Protein AF-A0A9P9YL42-F1 (afdb_monomer)

pLDDT: mean 71.68, std 15.45, range [36.56, 93.0]

Foldseek 3Di:
DVLLVQLLVVQLVVLVVVVVVVVVVVCCVVPVDDPVVPDDDDDPDPVVSVVSVVVSVVCVVVDDPVVSVVSSVVSVVQVVCVVVVHPRDPVPDDPVNPDDDPPVVVVVVPPDDD

Sequence (114 aa):
MQADTSAFQNFVREMYEGYYDLVISQERRKHGFQPDQQLNIRRLGFKDLVRLQALANDLWKRMDRGRKQKYKELALEALHRRRLRLPPDPFRIPPHIKKSSNKLKKTRSVFVRF

Secondary structure (DSSP, 8-state):
-HHHHHHHHHHHHHHHHHHHHHHHHHHHHHH---TTTSTTT-PPPHHHHHHHHHHHHHHHHHS-HHHHHHHHHHHHHHHHHHHTTPPPPTT---TTTTS--HHHHTTTTSS---

Structure (mmCIF, N/CA/C/O backbone):
data_AF-A0A9P9YL42-F1
#
_entry.id   AF-A0A9P9YL42-F1
#
loop_
_atom_site.group_PDB
_atom_site.id
_atom_site.type_symbol
_atom_site.label_atom_id
_atom_site.label_alt_id
_atom_site.label_comp_id
_atom_site.label_asym_id
_atom_site.label_entity_id
_atom_site.label_seq_id
_atom_site.pdbx_PDB_ins_code
_atom_site.Cartn_x
_atom_site.Cartn_y
_atom_site.Cartn_z
_atom_site.occupancy
_atom_site.B_iso_or_equiv
_atom_site.auth_seq_id
_atom_site.auth_comp_id
_atom_site.auth_asym_id
_atom_site.auth_atom_id
_atom_site.pdbx_PDB_model_num
ATOM 1 N N . MET A 1 1 ? -16.271 -5.753 7.929 1.00 51.41 1 MET A N 1
ATOM 2 C CA . MET A 1 1 ? -16.077 -6.066 6.493 1.00 51.41 1 MET A CA 1
ATOM 3 C C . MET A 1 1 ? -15.489 -4.898 5.702 1.00 51.41 1 MET A C 1
ATOM 5 O O . MET A 1 1 ? -14.356 -5.041 5.279 1.00 51.41 1 MET A O 1
ATOM 9 N N . GLN A 1 2 ? -16.152 -3.738 5.554 1.00 59.97 2 GLN A N 1
ATOM 10 C CA . GLN A 1 2 ? -15.623 -2.639 4.709 1.00 59.97 2 GLN A CA 1
ATOM 11 C C . GLN A 1 2 ? -14.268 -2.060 5.165 1.00 59.97 2 GLN A C 1
ATOM 13 O O . GLN A 1 2 ? -13.441 -1.735 4.319 1.00 59.97 2 GLN A O 1
ATOM 18 N N . ALA A 1 3 ? -14.021 -1.964 6.478 1.00 58.44 3 ALA A N 1
ATOM 19 C CA . ALA A 1 3 ? -12.750 -1.477 7.028 1.00 58.44 3 ALA A CA 1
ATOM 20 C C . ALA A 1 3 ? -11.562 -2.420 6.752 1.00 58.44 3 ALA A C 1
ATOM 22 O O . ALA A 1 3 ? -10.454 -1.954 6.510 1.00 58.44 3 ALA A O 1
ATOM 23 N N . ASP A 1 4 ? -11.782 -3.739 6.738 1.00 61.28 4 ASP A N 1
A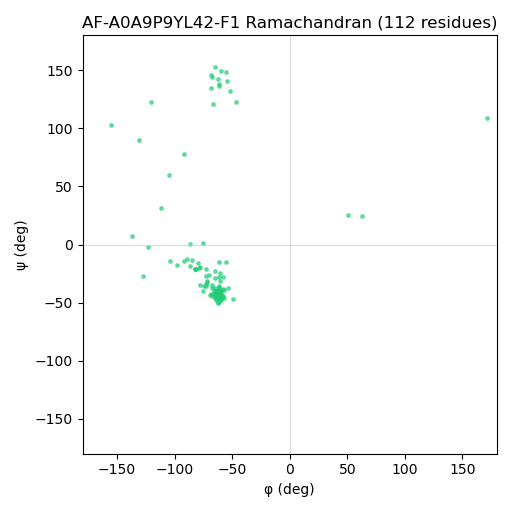TOM 24 C CA . ASP A 1 4 ? -10.728 -4.695 6.375 1.00 61.28 4 ASP A CA 1
ATOM 25 C C . ASP A 1 4 ? -10.448 -4.651 4.869 1.00 61.28 4 ASP A C 1
ATOM 27 O O . ASP A 1 4 ? -9.295 -4.750 4.451 1.00 61.28 4 ASP A O 1
ATOM 31 N N . THR A 1 5 ? -11.484 -4.432 4.048 1.00 70.06 5 THR A N 1
ATOM 32 C CA . THR A 1 5 ? -11.321 -4.241 2.603 1.00 70.06 5 THR A CA 1
ATOM 33 C C . THR A 1 5 ? -10.531 -2.968 2.306 1.00 70.06 5 THR A C 1
ATOM 35 O O . THR A 1 5 ? -9.606 -3.009 1.504 1.00 70.06 5 THR A O 1
ATOM 38 N N . SER A 1 6 ? -10.824 -1.845 2.969 1.00 75.88 6 SER A N 1
ATOM 39 C CA . SER A 1 6 ? -10.077 -0.596 2.768 1.00 75.88 6 SER A CA 1
ATOM 40 C C . SER A 1 6 ? -8.667 -0.633 3.364 1.00 75.88 6 SER A C 1
ATOM 42 O O . SER A 1 6 ? -7.753 -0.059 2.774 1.00 75.88 6 SER A O 1
ATOM 44 N N . ALA A 1 7 ? -8.450 -1.354 4.468 1.00 82.31 7 ALA A N 1
ATOM 45 C CA . ALA A 1 7 ? -7.113 -1.599 5.005 1.00 82.31 7 ALA A CA 1
ATOM 46 C C . ALA A 1 7 ? -6.248 -2.392 4.014 1.00 82.31 7 ALA A C 1
ATOM 48 O O . ALA A 1 7 ? -5.121 -1.997 3.721 1.00 82.31 7 ALA A O 1
ATOM 49 N N . PHE A 1 8 ? -6.801 -3.454 3.422 1.00 84.19 8 PHE A N 1
ATOM 50 C CA . PHE A 1 8 ? -6.114 -4.208 2.377 1.00 84.19 8 PHE A CA 1
ATOM 51 C C . PHE A 1 8 ? -5.804 -3.340 1.148 1.00 84.19 8 PHE A C 1
ATOM 53 O O . PHE A 1 8 ? -4.690 -3.387 0.639 1.00 84.19 8 PHE A O 1
ATOM 60 N N . GLN A 1 9 ? -6.734 -2.487 0.709 1.00 84.12 9 GLN A N 1
ATOM 61 C CA . GLN A 1 9 ? -6.490 -1.558 -0.406 1.00 84.12 9 GLN A CA 1
ATOM 62 C C . GLN A 1 9 ? -5.358 -0.557 -0.108 1.00 84.12 9 GLN A C 1
ATOM 64 O O . GLN A 1 9 ? -4.579 -0.227 -1.000 1.00 84.12 9 GLN A O 1
ATOM 69 N N . ASN A 1 10 ? -5.223 -0.102 1.143 1.00 85.19 10 ASN A N 1
ATOM 70 C CA . ASN A 1 10 ? -4.100 0.745 1.558 1.00 85.19 10 ASN A CA 1
ATOM 71 C C . ASN A 1 10 ? -2.765 -0.002 1.485 1.00 85.19 10 ASN A C 1
ATOM 73 O O . ASN A 1 10 ? -1.780 0.556 1.011 1.00 85.19 10 ASN A O 1
ATOM 77 N N . PHE A 1 11 ? -2.744 -1.266 1.905 1.00 87.44 11 PHE A N 1
ATOM 78 C CA . PHE A 1 11 ? -1.559 -2.110 1.790 1.00 87.44 11 PHE A CA 1
ATOM 79 C C . PHE A 1 11 ? -1.185 -2.389 0.328 1.00 87.44 11 PHE A C 1
ATOM 81 O O . PHE A 1 11 ? -0.034 -2.223 -0.064 1.00 87.44 11 PHE A O 1
ATOM 88 N N . VAL A 1 12 ? -2.167 -2.748 -0.501 1.00 87.00 12 VAL A N 1
ATOM 89 C CA . VAL A 1 12 ? -1.981 -2.961 -1.943 1.00 87.00 12 VAL A CA 1
ATOM 90 C C . VAL A 1 12 ? -1.414 -1.706 -2.610 1.00 87.00 12 VAL A C 1
ATOM 92 O O . VAL A 1 12 ? -0.528 -1.810 -3.452 1.00 87.00 12 VAL A O 1
ATOM 95 N N . ARG A 1 13 ? -1.861 -0.512 -2.205 1.00 82.94 13 ARG A N 1
ATOM 96 C CA . ARG A 1 13 ? -1.297 0.755 -2.687 1.00 82.94 13 ARG A CA 1
ATOM 97 C C . ARG A 1 13 ? 0.185 0.903 -2.340 1.00 82.94 13 ARG A C 1
ATOM 99 O O . ARG A 1 13 ? 0.959 1.225 -3.233 1.00 82.94 13 ARG A O 1
ATOM 106 N N . GLU A 1 14 ? 0.571 0.676 -1.088 1.00 86.44 14 GLU A N 1
ATOM 107 C CA . GLU A 1 14 ? 1.978 0.774 -0.664 1.00 86.44 14 GLU A CA 1
ATOM 108 C C . GLU A 1 14 ? 2.854 -0.230 -1.434 1.00 86.44 14 GLU A C 1
ATOM 110 O O . GLU A 1 14 ? 3.935 0.113 -1.908 1.00 86.44 14 GLU A O 1
ATOM 115 N N . MET A 1 15 ? 2.337 -1.439 -1.670 1.00 86.69 15 MET A N 1
ATOM 116 C CA . MET A 1 15 ? 2.982 -2.445 -2.519 1.00 86.69 15 MET A CA 1
ATOM 117 C C . MET A 1 15 ? 3.139 -1.984 -3.975 1.00 86.69 15 MET A C 1
ATOM 119 O O . MET A 1 15 ? 4.188 -2.212 -4.576 1.00 86.69 15 MET A O 1
ATOM 123 N N . TYR A 1 16 ? 2.119 -1.338 -4.551 1.00 84.25 16 TYR A N 1
ATOM 124 C CA . TYR A 1 16 ? 2.195 -0.782 -5.905 1.00 84.25 16 TYR A CA 1
ATOM 125 C C . TYR A 1 16 ? 3.236 0.331 -6.013 1.00 84.25 16 TYR A C 1
ATOM 127 O O . TYR A 1 16 ? 3.997 0.345 -6.978 1.00 84.25 16 TYR A O 1
ATOM 135 N N . GLU A 1 17 ? 3.267 1.247 -5.045 1.00 82.12 17 GLU A N 1
ATOM 136 C CA . GLU A 1 17 ? 4.233 2.349 -5.004 1.00 82.12 17 GLU A CA 1
ATOM 137 C C . GLU A 1 17 ? 5.666 1.798 -4.899 1.00 82.12 17 GLU A C 1
ATOM 139 O O . GLU A 1 17 ? 6.498 2.097 -5.755 1.00 82.12 17 GLU A O 1
ATOM 144 N N . GLY A 1 18 ? 5.923 0.872 -3.967 1.00 81.25 18 GLY A N 1
ATOM 145 C CA . GLY A 1 18 ? 7.244 0.252 -3.817 1.00 81.25 18 GLY A CA 1
ATOM 146 C C . GLY A 1 18 ? 7.682 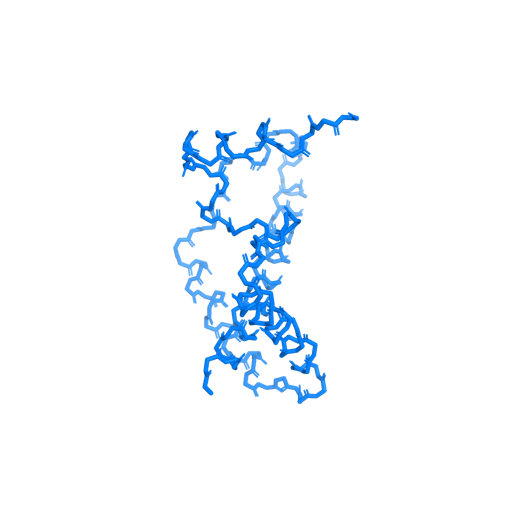-0.591 -5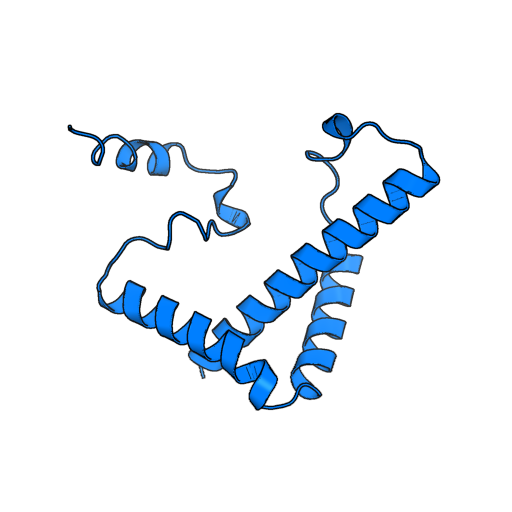.022 1.00 81.25 18 GLY A C 1
ATOM 147 O O . GLY A 1 18 ? 8.854 -0.578 -5.402 1.00 81.25 18 GLY A O 1
ATOM 148 N N . TYR A 1 19 ? 6.758 -1.308 -5.668 1.00 82.19 19 TYR A N 1
ATOM 149 C CA . TYR A 1 19 ? 7.080 -2.063 -6.882 1.00 82.19 19 TYR A CA 1
ATOM 150 C C . TYR A 1 19 ? 7.410 -1.142 -8.060 1.00 82.19 19 TYR A C 1
ATOM 152 O O . TYR A 1 19 ? 8.317 -1.438 -8.837 1.00 82.19 19 TYR A O 1
ATOM 160 N N . TYR A 1 20 ? 6.717 -0.009 -8.176 1.00 76.19 20 TYR A N 1
ATOM 161 C CA . TYR A 1 20 ? 7.004 0.988 -9.201 1.00 76.19 20 TYR A CA 1
ATOM 162 C C . TYR A 1 20 ? 8.403 1.589 -9.024 1.00 76.19 20 TYR A C 1
ATOM 164 O O . TYR A 1 20 ? 9.174 1.634 -9.984 1.00 76.19 20 TYR A O 1
ATOM 172 N N . ASP A 1 21 ? 8.769 1.950 -7.792 1.00 77.56 21 ASP A N 1
ATOM 173 C CA . ASP A 1 21 ? 10.106 2.457 -7.468 1.00 77.56 21 ASP A CA 1
ATOM 174 C C . ASP A 1 21 ? 11.197 1.422 -7.774 1.00 77.56 21 ASP A C 1
ATOM 176 O O . ASP A 1 21 ? 12.240 1.754 -8.348 1.00 77.56 21 ASP A O 1
ATOM 180 N N . LEU A 1 22 ? 10.941 0.144 -7.469 1.00 82.12 22 LEU A N 1
ATOM 181 C CA . LEU A 1 22 ? 11.853 -0.949 -7.796 1.00 82.12 22 LEU A CA 1
ATOM 182 C C . LEU A 1 22 ? 12.050 -1.084 -9.311 1.00 82.12 22 LEU A C 1
ATOM 184 O O . LEU A 1 22 ? 13.194 -1.115 -9.768 1.00 82.12 22 LEU A O 1
ATOM 188 N N . VAL A 1 23 ? 10.967 -1.141 -10.091 1.00 77.50 23 VAL A N 1
ATOM 189 C CA . VAL A 1 23 ? 11.036 -1.260 -11.557 1.00 77.50 23 VAL A CA 1
ATOM 190 C C . VAL A 1 23 ? 11.779 -0.065 -12.154 1.00 77.50 23 VAL A C 1
ATOM 192 O O . VAL A 1 23 ? 12.704 -0.261 -12.941 1.00 77.50 23 VAL A O 1
ATOM 195 N N . ILE A 1 24 ? 11.471 1.158 -11.713 1.00 73.25 24 ILE A N 1
ATOM 196 C CA . ILE A 1 24 ? 12.197 2.364 -12.133 1.00 73.25 24 ILE A CA 1
ATOM 197 C C . ILE A 1 24 ? 13.685 2.240 -11.815 1.00 73.25 24 ILE A C 1
ATOM 199 O O . ILE A 1 24 ? 14.523 2.533 -12.668 1.00 73.25 24 ILE A O 1
ATOM 203 N N . SER A 1 25 ? 14.041 1.799 -10.606 1.00 77.75 25 SER A N 1
ATOM 204 C CA . SER A 1 25 ? 15.443 1.662 -10.208 1.00 77.75 25 SER A CA 1
ATOM 205 C C . SER A 1 25 ? 16.201 0.658 -11.087 1.00 77.75 25 SER A C 1
ATOM 207 O O . SER A 1 25 ? 17.346 0.910 -11.466 1.00 77.75 25 SER A O 1
ATOM 209 N N . GLN A 1 26 ? 15.556 -0.448 -11.473 1.00 80.62 26 GLN A N 1
ATOM 210 C CA . GLN A 1 26 ? 16.131 -1.458 -12.362 1.00 80.62 26 GLN A CA 1
ATOM 211 C C . GLN A 1 26 ? 16.283 -0.927 -13.788 1.00 80.62 26 GLN A C 1
ATOM 213 O O . GLN A 1 26 ? 17.336 -1.102 -14.402 1.00 80.62 26 GLN A O 1
ATOM 218 N N . GLU A 1 27 ? 15.272 -0.228 -14.304 1.00 73.25 27 GLU A N 1
ATOM 219 C CA . GLU A 1 27 ? 15.335 0.406 -15.620 1.00 73.25 27 GLU A CA 1
ATOM 220 C C . GLU A 1 27 ? 16.424 1.482 -15.685 1.00 73.25 27 GLU A C 1
ATOM 222 O O . GLU A 1 27 ? 17.159 1.542 -16.671 1.00 73.25 27 GLU A O 1
ATOM 227 N N . ARG A 1 28 ? 16.583 2.288 -14.625 1.00 73.31 28 ARG A N 1
ATOM 228 C CA . ARG A 1 28 ? 17.671 3.272 -14.503 1.00 73.31 28 ARG A CA 1
ATOM 229 C C . ARG A 1 28 ? 19.039 2.610 -14.569 1.00 73.31 28 ARG A C 1
ATOM 231 O O . ARG A 1 28 ? 19.884 3.058 -15.335 1.00 73.31 28 ARG A O 1
ATOM 238 N N . ARG A 1 29 ? 19.246 1.523 -13.817 1.00 77.81 29 ARG A N 1
ATOM 239 C CA . ARG A 1 29 ? 20.511 0.769 -13.837 1.00 77.81 29 ARG A CA 1
ATOM 240 C C . ARG A 1 29 ? 20.802 0.158 -15.206 1.00 77.81 29 ARG A C 1
ATOM 242 O O . ARG A 1 29 ? 21.948 0.154 -15.631 1.00 77.81 29 ARG A O 1
ATOM 249 N N . LYS A 1 30 ? 19.777 -0.364 -15.885 1.00 78.25 30 LYS A N 1
ATOM 250 C CA . LYS A 1 30 ? 19.940 -1.087 -17.153 1.00 78.25 30 LYS A CA 1
ATOM 251 C C . LYS A 1 30 ? 20.147 -0.169 -18.359 1.00 78.25 30 LYS A C 1
ATOM 253 O O . LYS A 1 30 ? 20.846 -0.549 -19.289 1.00 78.25 30 LYS A O 1
ATOM 258 N N . HIS A 1 31 ? 19.513 1.000 -18.366 1.00 70.38 31 HIS A N 1
ATOM 259 C CA . HIS A 1 31 ? 19.440 1.855 -19.554 1.00 70.38 31 HIS A CA 1
ATOM 260 C C . HIS A 1 31 ? 19.994 3.273 -19.347 1.00 70.38 31 HIS A C 1
ATOM 262 O O . HIS A 1 31 ? 19.995 4.050 -20.295 1.00 70.38 31 HIS A O 1
ATOM 268 N N . GLY A 1 32 ? 20.449 3.633 -18.140 1.00 67.62 32 GLY A N 1
ATOM 269 C CA . GLY A 1 32 ? 21.056 4.944 -17.871 1.00 67.62 32 GLY A CA 1
ATOM 270 C C . GLY A 1 32 ? 20.110 6.133 -18.083 1.00 67.62 32 GLY A C 1
ATOM 271 O O . GLY A 1 32 ? 20.564 7.233 -18.381 1.00 67.62 32 GLY A O 1
ATOM 272 N N . PHE A 1 33 ? 18.793 5.918 -17.985 1.00 60.97 33 PHE A N 1
ATOM 273 C CA . PHE A 1 33 ? 17.791 6.938 -18.302 1.00 60.97 33 PHE A CA 1
ATOM 274 C C . PHE A 1 33 ? 17.893 8.177 -17.402 1.00 60.97 33 PHE A C 1
ATOM 276 O O . PHE A 1 33 ? 18.001 8.066 -16.178 1.00 60.97 33 PHE A O 1
ATOM 283 N N . GLN A 1 34 ? 17.755 9.357 -18.016 1.00 60.66 34 GLN A N 1
ATOM 284 C CA . GLN A 1 34 ? 17.596 10.621 -17.300 1.00 60.66 34 GLN A CA 1
ATOM 285 C C . GLN A 1 34 ? 16.241 10.680 -16.562 1.00 60.66 34 GLN A C 1
ATOM 287 O O . GLN A 1 34 ? 15.232 10.180 -17.076 1.00 60.66 34 GLN A O 1
ATOM 292 N N . PRO A 1 35 ? 16.199 11.296 -15.364 1.00 58.91 35 PRO A N 1
ATOM 293 C CA . PRO A 1 35 ? 15.043 11.267 -14.463 1.00 58.91 35 PRO A CA 1
ATOM 294 C C . PRO A 1 35 ? 13.748 11.820 -15.081 1.00 58.91 35 PRO A C 1
ATOM 296 O O . PRO A 1 35 ? 12.665 11.340 -14.739 1.00 58.91 35 PRO A O 1
ATOM 299 N N . ASP A 1 36 ? 13.849 12.747 -16.034 1.00 56.84 36 ASP A N 1
ATOM 300 C CA . ASP A 1 36 ? 12.697 13.467 -16.591 1.00 56.84 36 ASP A CA 1
ATOM 301 C C . ASP A 1 36 ? 11.933 12.692 -17.679 1.00 56.84 36 ASP A C 1
ATOM 303 O O . ASP A 1 36 ? 10.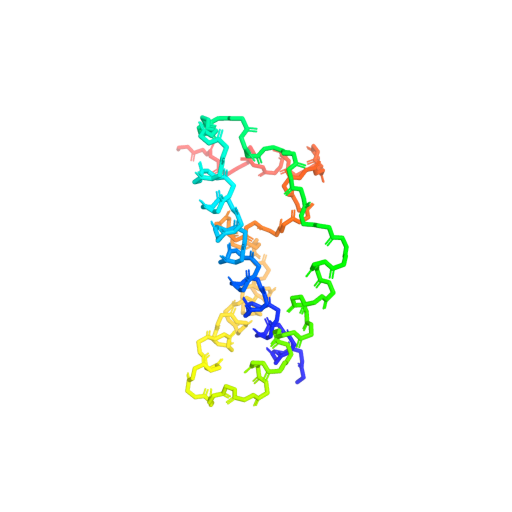747 12.941 -17.906 1.00 56.84 36 ASP A O 1
ATOM 307 N N . GLN A 1 37 ? 12.555 11.694 -18.320 1.00 54.53 37 GLN A N 1
ATOM 308 C CA . GLN A 1 37 ? 11.900 10.891 -19.366 1.00 54.53 37 GLN A CA 1
ATOM 309 C C . GLN A 1 37 ? 11.031 9.749 -18.808 1.00 54.53 37 GLN A C 1
ATOM 311 O O . GLN A 1 37 ? 10.130 9.258 -19.491 1.00 54.53 37 GLN A O 1
ATOM 316 N N . GLN A 1 38 ? 11.265 9.313 -17.565 1.00 55.06 38 GLN A N 1
ATOM 317 C CA . GLN A 1 38 ? 10.680 8.073 -17.030 1.00 55.06 38 GLN A CA 1
ATOM 318 C C . GLN A 1 38 ? 9.284 8.229 -16.404 1.00 55.06 38 GLN A C 1
ATOM 320 O O . GLN A 1 38 ? 8.562 7.244 -16.263 1.00 55.06 38 GLN A O 1
ATOM 325 N N . LEU A 1 39 ? 8.864 9.442 -16.035 1.00 51.81 39 LEU A N 1
ATOM 326 C CA . LEU A 1 39 ? 7.708 9.620 -15.144 1.00 51.81 39 LEU A CA 1
ATOM 327 C C . LEU A 1 39 ? 6.333 9.481 -15.817 1.00 51.81 39 LEU A C 1
ATOM 329 O O . LEU A 1 39 ? 5.342 9.242 -15.127 1.00 51.81 39 LEU A O 1
ATOM 333 N N . ASN A 1 40 ? 6.235 9.620 -17.144 1.00 45.81 40 ASN A N 1
ATOM 334 C CA . ASN A 1 40 ? 4.935 9.845 -17.787 1.00 45.81 40 ASN A CA 1
ATOM 335 C C . ASN A 1 40 ? 4.311 8.642 -18.516 1.00 45.81 40 ASN A C 1
ATOM 337 O O . ASN A 1 40 ? 3.118 8.714 -18.826 1.00 45.81 40 ASN A O 1
ATOM 341 N N . ILE A 1 41 ? 5.049 7.556 -18.797 1.00 52.56 41 ILE A N 1
ATOM 342 C CA . ILE A 1 41 ? 4.617 6.611 -19.854 1.00 52.56 41 ILE A CA 1
ATOM 343 C C . ILE A 1 41 ? 4.535 5.137 -19.423 1.00 52.56 41 ILE A C 1
ATOM 345 O O . ILE A 1 41 ? 3.703 4.404 -19.958 1.00 52.56 41 ILE A O 1
ATOM 349 N N . ARG A 1 42 ? 5.292 4.666 -18.427 1.00 59.72 42 ARG A N 1
ATOM 350 C CA . ARG A 1 42 ? 5.325 3.223 -18.123 1.00 59.72 42 ARG A CA 1
ATOM 351 C C . ARG A 1 42 ? 4.294 2.832 -17.073 1.00 59.72 42 ARG A C 1
ATOM 353 O O . ARG A 1 42 ? 4.604 2.629 -15.912 1.00 59.72 42 ARG A O 1
ATOM 360 N N . ARG A 1 43 ? 3.030 2.716 -17.480 1.00 63.66 43 ARG A N 1
ATOM 361 C CA . ARG A 1 43 ? 2.035 1.999 -16.666 1.00 63.66 43 ARG A CA 1
ATOM 362 C C . ARG A 1 43 ? 2.483 0.544 -16.527 1.00 63.66 43 ARG A C 1
ATOM 364 O O . ARG A 1 43 ? 2.877 -0.057 -17.523 1.00 63.66 43 ARG A O 1
ATOM 371 N N . LEU A 1 44 ? 2.386 -0.016 -15.320 1.00 66.56 44 LEU A N 1
ATOM 372 C CA . LEU A 1 44 ? 2.556 -1.454 -15.116 1.00 66.56 44 LEU A CA 1
ATOM 373 C C . LEU A 1 44 ? 1.647 -2.211 -16.085 1.00 66.56 44 LEU A C 1
ATOM 375 O O . LEU A 1 44 ? 0.462 -1.886 -16.218 1.00 66.56 44 LEU A O 1
ATOM 379 N N . GLY A 1 45 ? 2.211 -3.205 -16.769 1.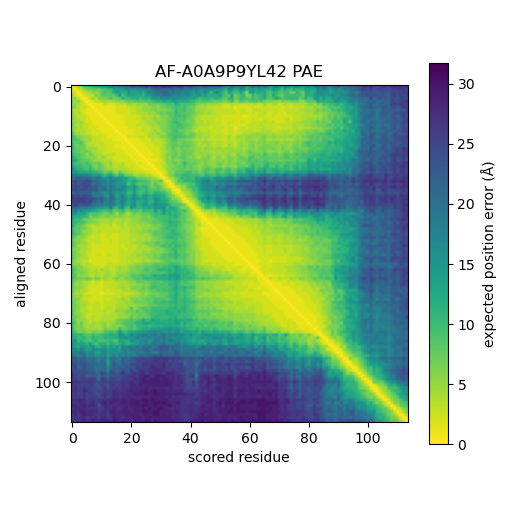00 76.88 45 GLY A N 1
ATOM 380 C CA . GLY A 1 45 ? 1.436 -4.064 -17.647 1.00 76.88 45 GLY A CA 1
ATOM 381 C C . GLY A 1 45 ? 0.350 -4.784 -16.851 1.00 76.88 45 GLY A C 1
ATOM 382 O O . GLY A 1 45 ? 0.530 -5.106 -15.677 1.00 76.88 45 GLY A O 1
ATOM 383 N N . PHE A 1 46 ? -0.782 -5.086 -17.489 1.00 78.81 46 PHE A N 1
ATOM 384 C CA . PHE A 1 46 ? -1.892 -5.783 -16.828 1.00 78.81 46 PHE A CA 1
ATOM 385 C C . PHE A 1 46 ? -1.452 -7.098 -16.160 1.00 78.81 46 PHE A C 1
ATOM 387 O O . PHE A 1 46 ? -1.875 -7.402 -15.048 1.00 78.81 46 PHE A O 1
ATOM 394 N N . LYS A 1 47 ? -0.533 -7.843 -16.792 1.00 82.81 47 LYS A N 1
ATOM 395 C CA . LYS A 1 47 ? 0.045 -9.074 -16.229 1.00 82.81 47 LYS A CA 1
ATOM 396 C C . LYS A 1 47 ? 0.762 -8.829 -14.896 1.00 82.81 47 LYS A C 1
ATOM 398 O O . LYS A 1 47 ? 0.602 -9.620 -13.969 1.00 82.81 47 LYS A O 1
ATOM 403 N N . ASP A 1 48 ? 1.507 -7.734 -14.786 1.00 78.88 48 ASP A N 1
ATOM 404 C CA . ASP A 1 48 ? 2.236 -7.385 -13.564 1.00 78.88 48 ASP A CA 1
ATOM 405 C C . ASP A 1 48 ? 1.288 -6.878 -12.480 1.00 78.88 48 ASP A C 1
ATOM 407 O O . ASP A 1 48 ? 1.454 -7.227 -11.316 1.00 78.88 48 ASP A O 1
ATOM 411 N N . LEU A 1 49 ? 0.228 -6.150 -12.858 1.00 82.81 49 LEU A N 1
ATOM 412 C CA . LEU A 1 49 ? -0.836 -5.767 -11.926 1.00 82.81 49 LEU A CA 1
ATOM 413 C C . LEU A 1 49 ? -1.503 -6.998 -11.298 1.00 82.81 49 LEU A C 1
ATOM 415 O O . LEU A 1 49 ? -1.693 -7.024 -10.084 1.00 82.81 49 LEU A O 1
ATOM 419 N N . VAL A 1 50 ? -1.819 -8.021 -12.100 1.00 85.44 50 VAL A N 1
ATOM 420 C CA . VAL A 1 50 ? -2.427 -9.276 -11.622 1.00 85.44 50 VAL A CA 1
ATOM 421 C C . VAL A 1 50 ? -1.473 -10.036 -10.699 1.00 85.44 50 VAL A C 1
ATOM 423 O O . VAL A 1 50 ? -1.883 -10.489 -9.630 1.00 85.44 50 VAL A O 1
ATOM 426 N N . ARG A 1 51 ? -0.190 -10.141 -11.070 1.00 85.56 51 ARG A N 1
ATOM 427 C CA . ARG A 1 51 ? 0.837 -10.772 -10.225 1.00 85.56 51 ARG A CA 1
ATOM 428 C C . ARG A 1 51 ? 1.010 -10.037 -8.901 1.00 85.56 51 ARG A C 1
ATOM 430 O O . ARG A 1 51 ? 1.072 -10.682 -7.858 1.00 85.56 51 ARG A O 1
ATOM 437 N N . LEU A 1 52 ? 1.035 -8.706 -8.932 1.00 86.69 52 LEU A N 1
ATOM 438 C CA . LEU A 1 52 ? 1.156 -7.897 -7.725 1.00 86.69 52 LEU A CA 1
ATOM 439 C C . LEU A 1 52 ? -0.069 -8.054 -6.826 1.00 86.69 52 LEU A C 1
ATOM 441 O O . LEU A 1 52 ? 0.084 -8.181 -5.617 1.00 86.69 52 LEU A O 1
ATOM 445 N N . GLN A 1 53 ? -1.269 -8.128 -7.403 1.00 87.38 53 GLN A N 1
ATOM 446 C CA . GLN A 1 53 ? -2.494 -8.376 -6.647 1.00 87.38 53 GLN A CA 1
ATOM 447 C C . GLN A 1 53 ? -2.475 -9.754 -5.963 1.00 87.38 53 GLN A C 1
ATOM 449 O O . GLN A 1 53 ? -2.867 -9.870 -4.801 1.00 87.38 53 GLN A O 1
ATOM 454 N N . ALA A 1 54 ? -2.004 -10.796 -6.656 1.00 87.94 54 ALA A N 1
ATOM 455 C CA . ALA A 1 54 ? -1.858 -12.136 -6.088 1.00 87.94 54 ALA A CA 1
ATOM 456 C C . ALA A 1 54 ? -0.831 -12.159 -4.943 1.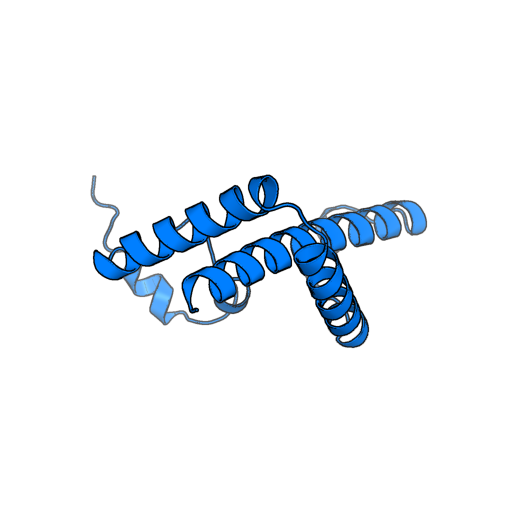00 87.94 54 ALA A C 1
ATOM 458 O O . ALA A 1 54 ? -1.131 -12.625 -3.845 1.00 87.94 54 ALA A O 1
ATOM 459 N N . LEU A 1 55 ? 0.341 -11.560 -5.159 1.00 89.94 55 LEU A N 1
ATOM 460 C CA . LEU A 1 55 ? 1.393 -11.464 -4.149 1.00 89.94 55 LEU A CA 1
ATOM 461 C C . LEU A 1 55 ? 0.956 -10.627 -2.936 1.00 89.94 55 LEU A C 1
ATOM 463 O O . LEU A 1 55 ? 1.219 -11.003 -1.795 1.00 89.94 55 LEU A O 1
ATOM 467 N N . ALA A 1 56 ? 0.236 -9.527 -3.160 1.00 89.31 56 ALA A N 1
ATOM 468 C CA . ALA A 1 56 ? -0.325 -8.718 -2.087 1.00 89.31 56 ALA A CA 1
ATOM 469 C C . ALA A 1 56 ? -1.356 -9.507 -1.267 1.00 89.31 56 ALA A C 1
ATOM 471 O O . ALA A 1 56 ? -1.351 -9.424 -0.041 1.00 89.31 56 ALA A O 1
ATOM 472 N N . ASN A 1 57 ? -2.207 -10.316 -1.906 1.00 90.94 57 ASN A N 1
ATOM 473 C CA . ASN A 1 57 ? -3.132 -11.196 -1.189 1.00 90.94 57 ASN A CA 1
ATOM 474 C C . ASN A 1 57 ? -2.390 -12.184 -0.277 1.00 90.94 57 ASN A C 1
ATOM 476 O O . ASN A 1 57 ? -2.764 -12.347 0.887 1.00 90.94 57 ASN A O 1
ATOM 480 N N . ASP A 1 58 ? -1.333 -12.820 -0.778 1.00 93.00 58 ASP A N 1
ATOM 481 C CA . ASP A 1 58 ? -0.569 -13.807 -0.011 1.00 93.00 58 ASP A CA 1
ATOM 482 C C . ASP A 1 58 ? 0.191 -13.172 1.155 1.00 93.00 58 ASP A C 1
ATOM 484 O O . ASP A 1 58 ? 0.125 -13.665 2.288 1.00 93.00 58 ASP A O 1
ATOM 488 N N . LEU A 1 59 ? 0.850 -12.036 0.913 1.00 91.00 59 LEU A N 1
ATOM 489 C CA . LEU A 1 59 ? 1.518 -11.267 1.961 1.00 91.00 59 LEU A CA 1
ATOM 490 C C . LEU A 1 59 ? 0.525 -10.790 3.013 1.00 91.00 59 LEU A C 1
ATOM 492 O O . LEU A 1 59 ? 0.782 -10.937 4.205 1.00 91.00 59 LEU A O 1
ATOM 496 N N . TRP A 1 60 ? -0.632 -10.277 2.597 1.00 90.94 60 TRP A N 1
ATOM 497 C CA . TRP A 1 60 ? -1.663 -9.839 3.526 1.00 90.94 60 TRP A CA 1
ATOM 498 C C . TRP A 1 60 ? -2.158 -10.986 4.401 1.00 90.94 60 TRP A C 1
ATOM 500 O O . TRP A 1 60 ? -2.303 -10.809 5.606 1.00 90.94 60 TRP A O 1
ATOM 510 N N . LYS A 1 61 ? -2.374 -12.187 3.855 1.00 90.75 61 LYS A N 1
ATOM 511 C CA . LYS A 1 61 ? -2.787 -13.348 4.661 1.00 90.75 61 LYS A CA 1
ATOM 512 C C . LYS A 1 61 ? -1.742 -13.712 5.717 1.00 90.75 61 LYS A C 1
ATOM 514 O O . LYS A 1 61 ? -2.114 -13.916 6.869 1.00 90.75 61 LYS A O 1
ATOM 519 N N . ARG A 1 62 ? -0.459 -13.720 5.342 1.00 92.12 62 ARG A N 1
ATOM 520 C CA . ARG A 1 62 ? 0.667 -14.085 6.223 1.00 92.12 62 ARG A CA 1
ATOM 521 C C . ARG A 1 62 ? 1.073 -12.988 7.208 1.00 92.12 62 A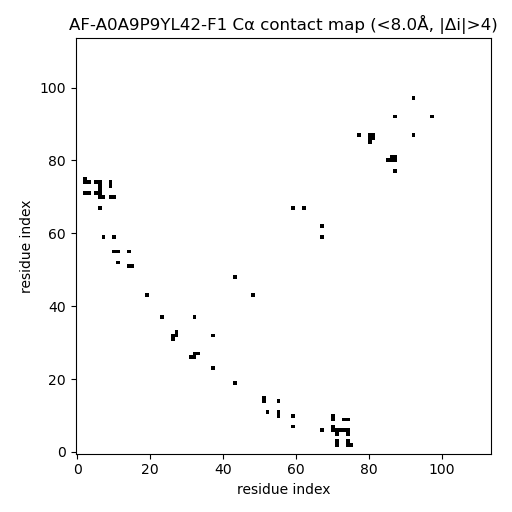RG A C 1
ATOM 523 O O . ARG A 1 62 ? 1.745 -13.269 8.192 1.00 92.12 62 ARG A O 1
ATOM 530 N N . MET A 1 63 ? 0.695 -11.742 6.944 1.00 89.25 63 MET A N 1
ATOM 531 C CA . MET A 1 63 ? 1.088 -10.600 7.759 1.00 89.25 63 MET A CA 1
ATOM 532 C C . MET A 1 63 ? 0.437 -10.635 9.144 1.00 89.25 63 MET A C 1
ATOM 534 O O . MET A 1 63 ? -0.773 -10.851 9.280 1.00 89.25 63 MET A O 1
ATOM 538 N N . ASP A 1 64 ? 1.252 -10.367 10.162 1.00 91.62 64 ASP A N 1
ATOM 539 C CA . ASP A 1 64 ? 0.811 -10.326 11.550 1.00 91.62 64 ASP A CA 1
ATOM 540 C C . ASP A 1 64 ? -0.194 -9.188 11.816 1.00 91.62 64 ASP A C 1
ATOM 542 O O . ASP A 1 64 ? -0.208 -8.149 11.143 1.00 91.62 64 ASP A O 1
ATOM 546 N N . ARG A 1 65 ? -1.052 -9.388 12.821 1.00 87.94 65 ARG A N 1
ATOM 547 C CA . ARG A 1 65 ? -2.099 -8.447 13.231 1.00 87.94 65 ARG A CA 1
ATOM 548 C C . ARG A 1 65 ? -1.525 -7.081 13.601 1.00 87.94 65 ARG A C 1
ATOM 550 O O . ARG A 1 65 ? -2.120 -6.081 13.203 1.00 87.94 65 ARG A O 1
ATOM 557 N N . GLY A 1 66 ? -0.364 -7.026 14.261 1.00 90.19 66 GLY A N 1
ATOM 558 C CA . GLY A 1 66 ? 0.284 -5.761 14.624 1.00 90.19 66 GLY A CA 1
ATOM 559 C C . GLY A 1 66 ? 0.643 -4.907 13.404 1.00 90.19 66 GLY A C 1
ATOM 560 O O . GLY A 1 66 ? 0.379 -3.710 13.374 1.00 90.19 66 GLY A O 1
ATOM 561 N N . ARG A 1 67 ? 1.145 -5.527 12.330 1.00 86.44 67 ARG A N 1
ATOM 562 C CA . ARG A 1 67 ? 1.462 -4.814 11.077 1.00 86.44 67 ARG A CA 1
ATOM 563 C C . ARG A 1 67 ? 0.207 -4.400 10.307 1.00 86.44 67 ARG A C 1
ATOM 565 O O . ARG A 1 67 ? 0.174 -3.328 9.710 1.00 86.44 67 ARG A O 1
ATOM 572 N N . LYS A 1 68 ? -0.851 -5.215 10.361 1.00 89.06 68 LYS A N 1
ATOM 573 C CA . LYS A 1 68 ? -2.160 -4.882 9.771 1.00 89.06 68 LYS A CA 1
ATOM 574 C C . LYS A 1 68 ? -2.829 -3.690 10.453 1.00 89.06 68 LYS A C 1
ATOM 576 O O . LYS A 1 68 ? -3.589 -2.980 9.796 1.00 89.06 68 LYS A O 1
ATOM 581 N N . GLN A 1 69 ? -2.556 -3.476 11.739 1.00 89.31 69 GLN A N 1
ATOM 582 C CA . GLN A 1 69 ? -3.191 -2.439 12.549 1.00 89.31 69 GLN A CA 1
ATOM 583 C C . GLN A 1 69 ? -2.992 -1.037 11.959 1.00 89.31 69 GLN A C 1
ATOM 585 O O . GLN A 1 69 ? -3.976 -0.324 11.774 1.00 89.31 69 GLN A O 1
ATOM 590 N N . LYS A 1 70 ? -1.772 -0.708 11.509 1.00 89.88 70 LYS A N 1
ATOM 591 C CA . LYS A 1 70 ? -1.463 0.544 10.790 1.00 89.88 70 LYS A CA 1
ATOM 592 C C . LYS A 1 70 ? -2.440 0.802 9.634 1.00 89.88 70 LYS A C 1
ATOM 594 O O . LYS A 1 70 ? -2.986 1.891 9.476 1.00 89.88 70 LYS A O 1
ATOM 599 N N . TYR A 1 71 ? -2.698 -0.215 8.813 1.00 87.88 71 TYR A N 1
ATOM 600 C CA . TYR A 1 71 ? -3.588 -0.086 7.655 1.00 87.88 71 TYR A CA 1
ATOM 601 C C . TYR A 1 71 ? -5.061 0.034 8.041 1.00 87.88 71 TYR A C 1
ATOM 603 O O . TYR A 1 71 ? -5.824 0.705 7.337 1.00 87.88 71 TYR A O 1
ATOM 611 N N . LYS A 1 72 ? -5.460 -0.602 9.149 1.00 87.44 72 LYS A N 1
ATOM 612 C CA . LYS A 1 72 ? -6.805 -0.474 9.718 1.00 87.44 72 LYS A CA 1
ATOM 613 C C . LYS A 1 72 ? -7.042 0.923 10.275 1.00 87.44 72 LYS A C 1
ATOM 615 O O . LYS A 1 72 ? -8.089 1.496 10.000 1.00 87.44 72 LYS A O 1
ATOM 620 N N . GLU A 1 73 ? -6.073 1.499 10.975 1.00 87.06 73 GLU A N 1
ATOM 621 C CA . GLU A 1 73 ? -6.149 2.875 11.479 1.00 87.06 73 GLU A CA 1
ATOM 622 C C . GLU A 1 73 ? -6.324 3.872 10.334 1.00 87.06 73 GLU A C 1
ATOM 624 O O . GLU A 1 73 ? -7.268 4.660 10.339 1.00 87.06 73 GLU A O 1
ATOM 629 N N . LEU A 1 74 ? -5.528 3.737 9.271 1.00 82.00 74 LEU A N 1
ATOM 630 C CA . LEU A 1 74 ? -5.664 4.556 8.061 1.00 82.00 74 LEU A CA 1
ATOM 631 C C . LEU A 1 74 ? -7.027 4.412 7.367 1.00 82.00 74 LEU A C 1
ATOM 633 O O . LEU A 1 74 ? -7.488 5.339 6.693 1.00 82.00 74 LEU A O 1
ATOM 637 N N . ALA A 1 75 ? -7.648 3.236 7.461 1.00 84.06 75 ALA A N 1
ATOM 638 C CA . ALA A 1 75 ? -8.987 2.979 6.943 1.00 84.06 75 ALA A CA 1
ATOM 639 C C . ALA A 1 75 ? -10.078 3.595 7.832 1.00 84.06 75 ALA A C 1
ATOM 641 O O . ALA A 1 75 ? -11.046 4.156 7.314 1.00 84.06 75 ALA A O 1
ATOM 642 N N . LEU A 1 76 ? -9.915 3.516 9.154 1.00 85.06 76 LEU A N 1
ATOM 643 C CA . LEU A 1 76 ? -10.817 4.120 10.132 1.00 85.06 76 LEU A CA 1
ATOM 644 C C . LEU A 1 76 ? -10.779 5.645 10.056 1.00 85.06 76 LEU A C 1
ATOM 646 O O . LEU A 1 76 ? -11.833 6.272 10.053 1.00 85.06 76 LEU A O 1
ATOM 650 N N . GLU A 1 77 ? -9.599 6.241 9.899 1.00 82.44 77 GLU A N 1
ATOM 651 C CA . GLU A 1 77 ? -9.438 7.684 9.718 1.00 82.44 77 GLU A CA 1
ATOM 652 C C . GLU A 1 77 ? -10.144 8.171 8.440 1.00 82.44 77 GLU A C 1
ATOM 654 O O . GLU A 1 77 ? -10.867 9.171 8.449 1.00 82.44 77 GLU A O 1
ATOM 659 N N . ALA A 1 78 ? -10.014 7.423 7.339 1.00 78.56 78 ALA A N 1
ATOM 660 C CA . ALA A 1 78 ? -10.720 7.721 6.094 1.00 78.56 78 ALA A CA 1
ATOM 661 C C . ALA A 1 78 ? -12.248 7.608 6.252 1.00 78.56 78 ALA A C 1
ATOM 663 O O . ALA A 1 78 ? -12.995 8.454 5.753 1.00 78.56 78 ALA A O 1
ATOM 664 N N . LEU A 1 79 ? -12.722 6.587 6.973 1.00 81.56 79 LEU A N 1
ATOM 665 C CA . LEU A 1 79 ? -14.141 6.418 7.285 1.00 81.56 79 LEU A CA 1
ATOM 666 C C . LEU A 1 79 ? -14.656 7.562 8.167 1.00 81.56 79 LEU A C 1
ATOM 668 O O . LEU A 1 79 ? -15.736 8.095 7.908 1.00 81.56 79 LEU A O 1
ATOM 672 N N . HIS A 1 80 ? -13.874 7.975 9.164 1.00 81.00 80 HIS A N 1
ATOM 673 C CA . HIS A 1 80 ? -14.204 9.080 10.056 1.00 81.00 80 HIS A CA 1
ATOM 674 C C . HIS A 1 80 ? -14.330 10.400 9.286 1.00 81.00 80 HIS A C 1
ATOM 676 O O . HIS A 1 80 ? -15.350 11.079 9.395 1.00 81.00 80 HIS A O 1
ATOM 682 N N . ARG A 1 81 ? -13.375 10.711 8.399 1.00 76.31 81 ARG A N 1
ATOM 683 C 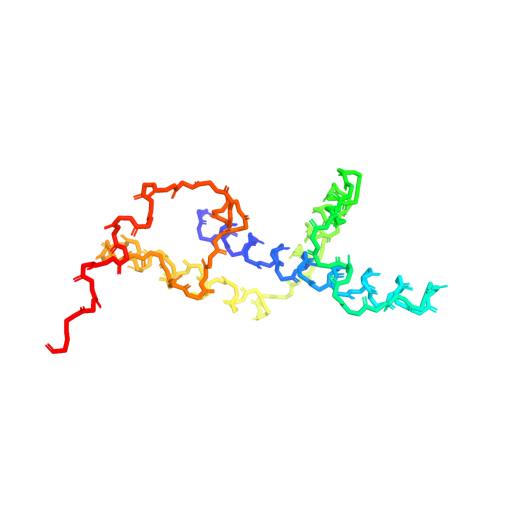CA . ARG A 1 81 ? -13.464 11.884 7.510 1.00 76.31 81 ARG A CA 1
ATOM 684 C C . ARG A 1 81 ? -14.702 11.854 6.618 1.00 76.31 81 ARG A C 1
ATOM 686 O O . ARG A 1 81 ? -15.396 12.862 6.504 1.00 76.31 81 ARG A O 1
ATOM 693 N N . ARG A 1 82 ? -15.024 10.693 6.033 1.00 75.31 82 ARG A N 1
ATOM 694 C CA . ARG A 1 82 ? -16.234 10.520 5.212 1.00 75.31 82 ARG A CA 1
ATOM 695 C C . ARG A 1 82 ? -17.506 10.775 6.019 1.00 75.31 82 ARG A C 1
ATOM 697 O O . ARG A 1 82 ? -18.425 11.411 5.507 1.00 75.31 82 ARG A O 1
ATOM 704 N N . ARG A 1 83 ? -17.562 10.303 7.269 1.00 79.00 83 ARG A N 1
ATOM 705 C CA . ARG A 1 83 ? -18.693 10.548 8.178 1.00 79.00 83 ARG A CA 1
ATOM 706 C C . ARG A 1 83 ? -18.870 12.037 8.464 1.00 79.00 83 ARG A C 1
ATOM 708 O O . ARG A 1 83 ? -19.996 12.519 8.453 1.00 79.00 83 ARG A O 1
ATOM 715 N N . LEU A 1 84 ? -17.767 12.760 8.638 1.00 78.88 84 LEU A N 1
ATOM 716 C CA . LEU A 1 84 ? -17.758 14.214 8.804 1.00 78.88 84 LEU A CA 1
ATOM 717 C C . LEU A 1 84 ? -18.005 14.982 7.492 1.00 78.88 84 LEU A C 1
ATOM 719 O O . LEU A 1 84 ? -17.992 16.208 7.496 1.00 78.88 84 LEU A O 1
ATOM 723 N N . ARG A 1 85 ? -18.218 14.278 6.365 1.00 78.25 85 ARG A N 1
ATOM 724 C CA . ARG A 1 85 ? -18.332 14.844 5.007 1.00 78.25 85 ARG A CA 1
ATOM 725 C C . ARG A 1 85 ? -17.175 15.781 4.647 1.00 78.25 85 ARG A C 1
ATOM 727 O O . ARG A 1 85 ? -17.316 16.643 3.783 1.00 78.25 85 ARG A O 1
ATOM 734 N N . LEU A 1 86 ? -16.026 15.586 5.292 1.00 72.81 86 LEU A N 1
ATOM 735 C CA . LEU A 1 86 ? -14.813 16.312 4.966 1.00 72.81 86 LEU A CA 1
ATOM 736 C C . LEU A 1 86 ? -14.330 15.857 3.585 1.00 72.81 86 LEU A C 1
ATOM 738 O O . LEU A 1 86 ? -14.510 14.683 3.228 1.00 72.81 86 LEU A O 1
ATOM 742 N N . PRO A 1 87 ? -13.726 16.760 2.794 1.00 70.12 87 PRO A N 1
ATOM 743 C CA . PRO A 1 87 ? -13.124 16.367 1.533 1.00 70.12 87 PRO A CA 1
ATOM 744 C C . PRO A 1 87 ? -12.093 15.250 1.774 1.00 70.12 87 PRO A C 1
ATOM 746 O O . PRO A 1 87 ? -11.472 15.200 2.843 1.00 70.12 87 PRO A O 1
ATOM 749 N N . PRO A 1 88 ? -11.914 14.331 0.806 1.00 65.19 88 PRO A N 1
ATOM 750 C CA . PRO A 1 88 ? -10.836 13.356 0.885 1.00 65.19 88 PRO A CA 1
ATOM 751 C C . PRO A 1 88 ? -9.512 14.099 1.072 1.00 65.19 88 PRO A C 1
ATOM 753 O O . PRO A 1 88 ? -9.324 15.170 0.494 1.00 65.19 88 PRO A O 1
ATOM 756 N N . ASP A 1 89 ? -8.634 13.539 1.904 1.00 63.34 89 ASP A N 1
ATOM 757 C CA . ASP A 1 89 ? -7.356 14.155 2.260 1.00 63.34 89 ASP A CA 1
ATOM 758 C C . ASP A 1 89 ? -6.633 14.680 0.999 1.00 63.34 89 ASP A C 1
ATOM 760 O O . ASP A 1 89 ? -6.407 13.900 0.063 1.00 63.34 89 ASP A O 1
ATOM 764 N N . PRO A 1 90 ? -6.296 15.986 0.941 1.00 58.44 90 PRO A N 1
ATOM 765 C CA . PRO A 1 90 ? -5.682 16.600 -0.232 1.00 58.44 90 PRO A CA 1
ATOM 766 C C . PRO A 1 90 ? -4.326 15.982 -0.599 1.00 58.44 90 PRO A C 1
ATOM 768 O O . PRO A 1 90 ? -3.946 16.022 -1.770 1.00 58.44 90 PRO A O 1
ATOM 771 N N . PHE A 1 91 ? -3.621 15.368 0.356 1.00 58.44 91 PHE A N 1
ATOM 772 C CA . PHE A 1 91 ? -2.362 14.659 0.110 1.00 58.44 91 PHE A CA 1
ATOM 773 C C . PHE A 1 91 ? 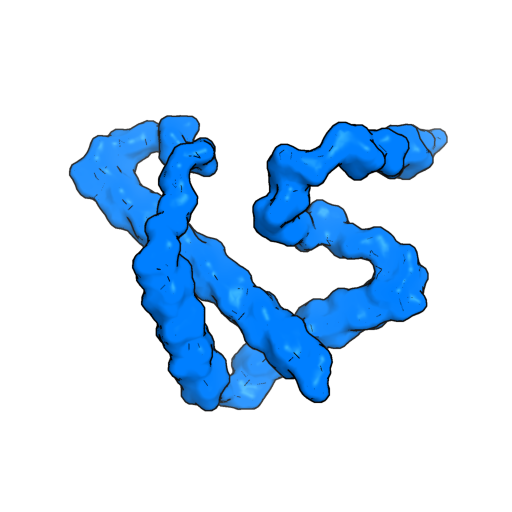-2.583 13.210 -0.345 1.00 58.44 91 PHE A C 1
ATOM 775 O O . PHE A 1 91 ? -1.688 12.577 -0.907 1.00 58.44 91 PHE A O 1
ATOM 782 N N . ARG A 1 92 ? -3.806 12.689 -0.198 1.00 57.78 92 ARG A N 1
ATOM 783 C CA . ARG A 1 92 ? -4.192 11.317 -0.538 1.00 57.78 92 ARG A CA 1
ATOM 784 C C . ARG A 1 92 ? -5.001 11.285 -1.833 1.00 57.78 92 ARG A C 1
ATOM 786 O O . ARG A 1 92 ? -6.136 10.817 -1.883 1.00 57.78 92 ARG A O 1
ATOM 793 N N . ILE A 1 93 ? -4.396 11.765 -2.919 1.00 53.94 93 ILE A N 1
ATOM 794 C CA . ILE A 1 93 ? -5.014 11.774 -4.254 1.00 53.94 93 ILE A CA 1
ATOM 795 C C . ILE A 1 93 ? -5.175 10.321 -4.744 1.00 53.94 93 ILE A C 1
ATOM 797 O O . ILE A 1 93 ? -4.169 9.611 -4.874 1.00 53.94 93 ILE A O 1
ATOM 801 N N . PRO A 1 94 ? -6.398 9.839 -5.043 1.00 50.34 94 PRO A N 1
ATOM 802 C CA . PRO A 1 94 ? -6.596 8.514 -5.620 1.00 50.34 94 PRO A CA 1
ATOM 803 C C . PRO A 1 94 ? -5.929 8.410 -7.001 1.00 50.34 94 PRO A C 1
ATOM 805 O O . PRO A 1 94 ? -5.977 9.368 -7.778 1.00 50.34 94 PRO A O 1
ATOM 808 N N . PRO A 1 95 ? -5.335 7.256 -7.355 1.00 52.66 95 PRO A N 1
ATOM 809 C CA . PRO A 1 95 ? -4.533 7.119 -8.573 1.00 52.66 95 PRO A CA 1
ATOM 810 C C . PRO A 1 95 ? -5.335 7.386 -9.858 1.00 52.66 95 PRO A C 1
ATOM 812 O O . PRO A 1 95 ? -4.783 7.883 -10.836 1.00 52.66 95 PRO A O 1
ATOM 815 N N . HIS A 1 96 ? -6.651 7.150 -9.841 1.00 51.41 96 HIS A N 1
ATOM 816 C CA . HIS A 1 96 ? -7.552 7.418 -10.967 1.00 51.41 96 HIS A CA 1
ATOM 817 C C . HIS A 1 96 ? -7.967 8.897 -11.099 1.00 51.41 96 HIS A C 1
ATOM 819 O O . HIS A 1 96 ? -8.428 9.306 -12.160 1.00 51.41 96 HIS A O 1
ATOM 825 N N . ILE A 1 97 ? -7.773 9.728 -10.066 1.00 50.47 97 ILE A N 1
ATOM 826 C CA . ILE A 1 97 ? -8.179 11.148 -10.074 1.00 50.47 97 ILE A CA 1
ATOM 827 C C . ILE A 1 97 ? -7.074 12.059 -10.627 1.00 50.47 97 ILE A C 1
ATOM 829 O O . ILE A 1 97 ? -7.348 13.194 -11.012 1.00 50.47 97 ILE A O 1
ATOM 833 N N . LYS A 1 98 ? -5.837 11.563 -10.788 1.00 49.03 98 LYS A N 1
ATOM 834 C CA . LYS A 1 98 ? -4.738 12.371 -11.347 1.00 49.03 98 LYS A CA 1
ATOM 835 C C . LYS A 1 98 ? -4.990 12.868 -12.782 1.00 49.03 98 LYS A C 1
ATOM 837 O O . LYS A 1 98 ? -4.263 13.762 -13.207 1.00 49.03 98 LYS A O 1
ATOM 842 N N . LYS A 1 99 ? -5.973 12.343 -13.540 1.00 51.88 99 LYS A N 1
ATOM 843 C CA . LYS A 1 99 ? -6.111 12.685 -14.975 1.00 51.88 99 LYS A CA 1
ATOM 844 C C . LYS A 1 99 ? -7.496 12.975 -15.566 1.00 51.88 99 LYS A C 1
ATOM 846 O O . LYS A 1 99 ? -7.547 13.237 -16.760 1.00 51.88 99 LYS A O 1
ATOM 851 N N . SER A 1 100 ? -8.595 13.078 -14.823 1.00 49.91 100 SER A N 1
ATOM 852 C CA . SER A 1 100 ? -9.819 13.591 -15.468 1.00 49.91 100 SER A CA 1
ATOM 853 C C . SER A 1 100 ? -10.793 14.219 -14.494 1.00 49.91 100 SER A C 1
ATOM 855 O O . SER A 1 100 ? -11.523 13.511 -13.810 1.00 49.91 100 SER A O 1
ATOM 857 N N . SER A 1 101 ? -10.823 15.551 -14.465 1.00 48.25 101 SER A N 1
ATOM 858 C CA . SER A 1 101 ? -12.063 16.331 -14.477 1.00 48.25 101 SER A CA 1
ATOM 859 C C . SER A 1 101 ? -11.730 17.802 -14.227 1.00 48.25 101 SER A C 1
ATOM 861 O O . SER A 1 101 ? -11.431 18.205 -13.102 1.00 48.25 101 SER A O 1
ATOM 863 N N . ASN A 1 102 ? -11.852 18.645 -15.255 1.00 53.94 102 ASN A N 1
ATOM 864 C CA . ASN A 1 102 ? -11.874 20.106 -15.082 1.00 53.94 102 ASN A CA 1
ATOM 865 C C . ASN A 1 102 ? -12.979 20.567 -14.103 1.00 53.94 102 ASN A C 1
ATOM 867 O O . ASN A 1 102 ? -12.922 21.678 -13.582 1.00 53.94 102 ASN A O 1
ATOM 871 N N . LYS A 1 103 ? -13.947 19.698 -13.784 1.00 51.38 103 LYS A N 1
ATOM 872 C CA . LYS A 1 103 ? -15.013 19.918 -12.798 1.00 51.38 103 LYS A CA 1
ATOM 873 C C . LYS A 1 103 ? -14.495 19.932 -11.345 1.00 51.38 103 LYS A C 1
ATOM 875 O O . LYS A 1 103 ? -15.085 20.620 -10.526 1.00 51.38 103 LYS A O 1
ATOM 880 N N . LEU A 1 104 ? -13.374 19.264 -11.035 1.00 51.56 104 LEU A N 1
ATOM 881 C CA . LEU A 1 104 ? -12.729 19.282 -9.704 1.00 51.56 104 LEU A CA 1
ATOM 882 C C . LEU A 1 104 ? -11.824 20.508 -9.481 1.00 51.56 104 LEU A C 1
ATOM 884 O O . LEU A 1 104 ? -11.557 20.884 -8.343 1.00 51.56 104 LEU A O 1
ATOM 888 N N . LYS A 1 105 ? -11.364 21.165 -10.556 1.00 50.72 105 LYS A N 1
ATOM 889 C CA . LYS A 1 105 ? -10.592 22.416 -10.447 1.00 50.72 105 LYS A CA 1
ATOM 890 C C . LYS A 1 105 ? -11.466 23.610 -10.044 1.00 50.72 105 LYS A C 1
ATOM 892 O O . LYS A 1 105 ? -10.959 24.510 -9.385 1.00 50.72 105 LYS A O 1
ATOM 897 N N . LYS A 1 106 ? -12.770 23.591 -10.362 1.00 49.47 106 LYS A N 1
ATOM 898 C CA . LYS A 1 106 ? -13.723 24.654 -9.978 1.00 49.47 106 LYS A CA 1
ATOM 899 C C . LYS A 1 106 ? -13.941 24.775 -8.464 1.00 49.47 106 LYS A C 1
ATOM 901 O O . LYS A 1 106 ? -14.309 25.845 -8.004 1.00 49.47 106 LYS A O 1
ATOM 906 N N . THR A 1 107 ? -13.684 23.727 -7.684 1.00 51.72 107 THR A N 1
ATOM 907 C CA . THR A 1 107 ? -13.786 23.771 -6.214 1.00 51.72 107 THR A CA 1
ATOM 908 C C . THR A 1 107 ? -12.477 24.144 -5.516 1.00 51.72 107 THR A C 1
ATOM 910 O O . THR A 1 107 ? -12.513 24.512 -4.346 1.00 51.72 107 THR A O 1
ATOM 913 N N . ARG A 1 108 ? -11.322 24.123 -6.206 1.00 47.41 108 ARG A N 1
ATOM 914 C CA . ARG A 1 108 ? -10.039 24.584 -5.630 1.00 47.41 108 ARG A CA 1
ATOM 915 C C . ARG A 1 108 ? -9.945 26.105 -5.492 1.00 47.41 108 ARG A C 1
ATOM 917 O O . ARG A 1 108 ? -9.149 26.567 -4.688 1.00 47.41 108 ARG A O 1
ATOM 924 N N . SER A 1 109 ? -10.737 26.875 -6.238 1.00 44.53 109 SER A N 1
ATOM 925 C CA . SER A 1 109 ? -10.676 28.344 -6.221 1.00 44.53 109 SER A CA 1
ATOM 926 C C . SER A 1 109 ? -11.524 29.006 -5.128 1.00 44.53 109 SER A C 1
ATOM 928 O O . SER A 1 109 ? -11.551 30.228 -5.066 1.00 44.53 109 SER A O 1
ATOM 930 N N . VAL A 1 110 ? -12.229 28.241 -4.284 1.00 49.19 110 VAL A N 1
ATOM 931 C CA . VAL A 1 110 ? -13.116 28.811 -3.246 1.00 49.19 110 VAL A CA 1
ATOM 932 C C . VAL A 1 110 ? -12.446 28.877 -1.864 1.00 49.19 110 VAL A C 1
ATOM 934 O O . VAL A 1 110 ? -12.869 29.660 -1.025 1.00 49.19 110 VAL A O 1
ATOM 937 N N . PHE A 1 111 ? -11.361 28.129 -1.631 1.00 47.84 111 PHE A N 1
ATOM 938 C CA . PHE A 1 111 ? -10.700 28.027 -0.316 1.00 47.84 111 PHE A CA 1
ATOM 939 C C . PHE A 1 111 ? -9.306 28.670 -0.249 1.00 47.84 111 PHE A C 1
ATOM 941 O O . PHE A 1 111 ? -8.451 28.230 0.512 1.00 47.84 111 PHE A O 1
ATOM 948 N N . VAL A 1 112 ? -9.073 29.728 -1.026 1.00 46.94 112 VAL A N 1
ATOM 949 C CA . VAL A 1 112 ? -7.986 30.675 -0.744 1.00 46.94 112 VAL A CA 1
ATOM 950 C C . VAL A 1 112 ? -8.571 32.080 -0.815 1.00 46.94 112 VAL A C 1
ATOM 952 O O . VAL A 1 112 ? -8.630 32.694 -1.878 1.00 46.94 112 VAL A O 1
ATOM 955 N N . ARG A 1 113 ? -9.048 32.572 0.326 1.00 36.56 113 ARG A N 1
ATOM 956 C CA . ARG A 1 113 ? -9.074 34.004 0.618 1.00 36.56 113 ARG A CA 1
ATOM 957 C C . ARG A 1 113 ? -8.249 34.201 1.884 1.00 36.56 113 ARG A C 1
ATOM 959 O O . ARG A 1 113 ? -8.489 33.505 2.869 1.00 36.56 113 ARG A O 1
ATOM 966 N N . PHE A 1 114 ? -7.236 35.051 1.747 1.00 40.31 114 PHE A N 1
ATOM 967 C CA . PHE A 1 114 ? -6.518 35.689 2.843 1.00 40.31 114 PHE A CA 1
ATOM 968 C C . PHE A 1 114 ? -7.488 36.503 3.701 1.00 40.31 114 PHE A C 1
ATOM 970 O O . PHE A 1 114 ? -8.496 36.984 3.126 1.00 40.31 114 PHE A O 1
#

Organism: NCBI:txid103775

Solvent-accessible surface area (backbone atoms only — not comparable to full-atom values): 6974 Å² total; per-residue (Å²): 111,72,52,60,54,45,13,48,51,52,50,47,47,54,52,52,54,53,49,50,54,49,53,50,53,51,49,35,72,74,66,69,59,62,82,84,76,63,80,83,73,79,70,79,51,70,70,56,51,53,52,48,52,53,51,43,51,55,50,58,71,72,49,52,69,76,70,49,43,62,33,37,50,60,25,49,53,52,50,51,37,54,73,70,67,46,76,76,57,86,90,65,70,54,84,80,62,79,79,70,56,80,75,64,57,67,64,65,71,73,82,72,75,133

Radius of gyration: 17.64 Å; Cα contacts (8 Å, |Δi|>4): 44; chains: 1; bounding box: 40×50×34 Å

Mean predicted aligned error: 13.07 Å